Protein AF-A0A5E6N525-F1 (afdb_monomer_lite)

pLDDT: mean 90.68, std 14.16, range [33.31, 98.38]

Structure (mmCIF, N/CA/C/O backbone):
data_AF-A0A5E6N525-F1
#
_entry.id   AF-A0A5E6N525-F1
#
loop_
_atom_site.group_PDB
_atom_site.id
_atom_site.type_symbol
_atom_site.label_atom_id
_atom_site.label_alt_id
_atom_site.label_comp_id
_atom_site.label_asym_id
_atom_site.label_entity_id
_atom_site.label_seq_id
_atom_site.pdbx_PDB_ins_code
_atom_site.Cartn_x
_atom_site.Cartn_y
_atom_site.Cartn_z
_atom_site.occupancy
_atom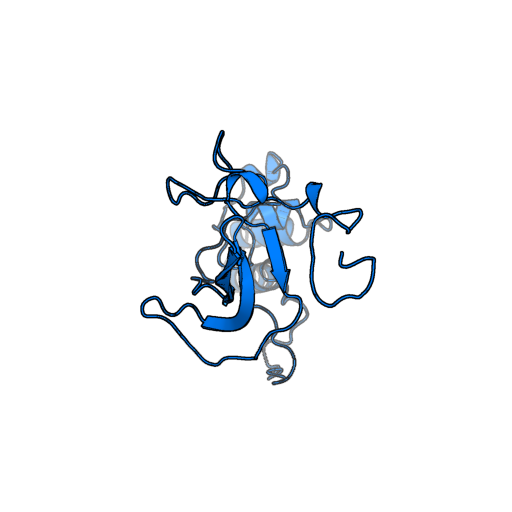_site.B_iso_or_equiv
_atom_site.auth_seq_id
_atom_site.auth_comp_id
_atom_site.auth_asym_id
_atom_site.auth_atom_id
_atom_site.pdbx_PDB_model_num
ATOM 1 N N . MET A 1 1 ? -9.537 12.878 14.459 1.00 87.94 1 MET A N 1
ATOM 2 C CA . MET A 1 1 ? -10.219 11.572 14.333 1.00 87.94 1 MET A CA 1
ATOM 3 C C . MET A 1 1 ? -10.877 11.272 15.660 1.00 87.94 1 MET A C 1
ATOM 5 O O . MET A 1 1 ? -12.092 11.316 15.689 1.00 87.94 1 MET A O 1
ATOM 9 N N . ASP A 1 2 ? -10.097 11.141 16.734 1.00 95.00 2 ASP A N 1
ATOM 10 C CA . ASP A 1 2 ? -10.529 11.498 18.093 1.00 95.00 2 ASP A CA 1
ATOM 11 C C . ASP A 1 2 ? -10.596 13.038 18.157 1.00 95.00 2 ASP A C 1
ATOM 13 O O . ASP A 1 2 ? -9.626 13.717 17.812 1.00 95.00 2 ASP A O 1
ATOM 17 N N . SER A 1 3 ? -11.778 13.593 18.389 1.00 96.38 3 SER A N 1
ATOM 18 C CA . SER A 1 3 ? -12.069 15.031 18.312 1.00 96.38 3 SER A CA 1
ATOM 19 C C . SER A 1 3 ? -12.291 15.665 19.680 1.00 96.38 3 SER A C 1
ATOM 21 O O . SER A 1 3 ? -12.134 16.879 19.823 1.00 96.38 3 SER A O 1
ATOM 23 N N . ASN A 1 4 ? -12.616 14.850 20.682 1.00 96.50 4 ASN A N 1
ATOM 24 C CA . ASN A 1 4 ? -12.780 15.266 22.069 1.00 96.50 4 ASN A CA 1
ATOM 25 C C . ASN A 1 4 ? -11.550 14.916 22.943 1.00 96.50 4 ASN A C 1
ATOM 27 O O . ASN A 1 4 ? -11.485 15.364 24.087 1.00 96.50 4 ASN A O 1
ATOM 31 N N . ASN A 1 5 ? -10.554 14.218 22.382 1.00 96.06 5 ASN A N 1
ATOM 32 C CA . ASN A 1 5 ? -9.305 13.768 23.005 1.00 96.06 5 ASN A CA 1
ATOM 33 C C . ASN A 1 5 ? -9.521 12.873 24.233 1.00 96.06 5 ASN A C 1
ATOM 35 O O . ASN A 1 5 ? -8.795 12.994 25.225 1.00 96.06 5 ASN A O 1
ATOM 39 N N . ASP A 1 6 ? -10.527 11.998 24.199 1.00 97.06 6 ASP A N 1
ATOM 40 C CA . ASP A 1 6 ? -10.841 11.095 25.312 1.00 97.06 6 ASP A CA 1
ATOM 41 C C . ASP A 1 6 ? -10.150 9.719 25.216 1.00 97.06 6 ASP A C 1
ATOM 43 O O . ASP A 1 6 ? -10.321 8.870 26.099 1.00 97.06 6 ASP A O 1
ATOM 47 N N . GLY A 1 7 ? -9.312 9.512 24.193 1.00 96.94 7 GLY A N 1
ATOM 48 C CA . GLY A 1 7 ? -8.521 8.293 24.024 1.00 96.94 7 GLY A CA 1
ATOM 49 C C . GLY A 1 7 ? -9.274 7.158 23.327 1.00 96.94 7 GLY A C 1
ATOM 50 O O . GLY A 1 7 ? -8.815 6.011 23.322 1.00 96.94 7 GLY A O 1
ATOM 51 N N . LYS A 1 8 ? -10.432 7.447 22.735 1.00 97.00 8 LYS A N 1
ATOM 52 C CA . LYS A 1 8 ? -11.178 6.520 21.886 1.00 97.00 8 LYS A CA 1
ATOM 53 C C . LYS A 1 8 ? -11.770 7.275 20.700 1.00 97.00 8 LYS A C 1
ATOM 55 O O . LYS A 1 8 ? -11.939 8.479 20.722 1.00 97.00 8 LYS A O 1
ATOM 60 N N . ILE A 1 9 ? -12.060 6.529 19.645 1.00 97.69 9 ILE A N 1
ATOM 61 C CA . ILE A 1 9 ? -12.822 7.003 18.496 1.00 97.69 9 ILE A CA 1
ATOM 62 C C . ILE A 1 9 ? -14.203 6.361 18.600 1.00 97.69 9 ILE A C 1
ATOM 64 O O . ILE A 1 9 ? -14.323 5.134 18.477 1.00 97.69 9 ILE A O 1
ATOM 68 N N . ASP A 1 10 ? -15.227 7.159 18.892 1.00 97.44 10 ASP A N 1
ATOM 69 C CA . ASP A 1 10 ? -16.605 6.705 19.099 1.00 97.44 10 ASP A CA 1
ATOM 70 C C . ASP A 1 10 ? -17.662 7.682 18.552 1.00 97.44 10 ASP A C 1
ATOM 72 O O . ASP A 1 10 ? -17.357 8.639 17.850 1.00 97.44 10 ASP A O 1
ATOM 76 N N . ASN A 1 11 ? -18.946 7.424 18.815 1.00 95.88 11 ASN A N 1
ATOM 77 C CA . ASN A 1 11 ? -20.045 8.224 18.269 1.00 95.88 11 ASN A CA 1
ATOM 78 C C . ASN A 1 11 ? -20.103 9.682 18.768 1.00 95.88 11 ASN A C 1
ATOM 80 O O . ASN A 1 11 ? -20.953 10.437 18.290 1.00 95.88 11 ASN A O 1
ATOM 84 N N . GLN A 1 12 ? -19.256 10.070 19.721 1.00 96.94 12 GLN A N 1
ATOM 85 C CA . GLN A 1 12 ? -19.077 11.458 20.137 1.00 96.94 12 GLN A CA 1
ATOM 86 C C . GLN A 1 12 ? -18.117 12.216 19.206 1.00 96.94 12 GLN A C 1
ATOM 88 O O . GLN A 1 12 ? -18.035 13.440 19.303 1.00 96.94 12 GLN A O 1
ATOM 93 N N . ASP A 1 13 ? -17.444 11.519 18.281 1.00 97.69 13 ASP A N 1
ATOM 94 C CA . ASP A 1 13 ? -16.515 12.114 17.329 1.00 97.69 13 ASP A CA 1
ATOM 95 C C . ASP A 1 13 ? -17.140 12.471 15.986 1.00 97.69 13 ASP A C 1
ATOM 97 O O . ASP A 1 13 ? -17.807 11.663 15.334 1.00 97.69 13 ASP A O 1
ATOM 101 N N . THR A 1 14 ? -16.804 13.668 15.497 1.00 95.25 14 THR A N 1
ATOM 102 C CA . THR A 1 14 ? -17.324 14.229 14.238 1.00 95.25 14 THR A CA 1
ATOM 103 C C . THR A 1 14 ? -17.157 13.292 13.035 1.00 95.25 14 THR A C 1
ATOM 105 O O . THR A 1 14 ? -18.031 13.231 12.173 1.00 95.25 14 THR A O 1
ATOM 108 N N . ASN A 1 15 ? -16.051 12.543 12.971 1.00 92.50 15 ASN A N 1
ATOM 109 C CA . ASN A 1 15 ? -15.698 11.711 11.814 1.00 92.50 15 ASN A CA 1
ATOM 110 C C . ASN A 1 15 ? -15.954 10.210 12.016 1.00 92.50 15 ASN A C 1
ATOM 112 O O . ASN A 1 15 ? -15.658 9.429 11.113 1.00 92.50 15 ASN A O 1
ATOM 116 N N . PHE A 1 16 ? -16.515 9.784 13.151 1.00 95.19 16 PHE A N 1
ATOM 117 C CA . PHE A 1 16 ? -16.713 8.362 13.455 1.00 95.19 16 PHE A CA 1
ATOM 118 C C . PHE A 1 16 ? -17.537 7.628 12.392 1.00 95.19 16 PHE A C 1
ATOM 120 O O . PHE A 1 16 ? -17.177 6.538 11.954 1.00 95.19 16 PHE A O 1
ATOM 127 N N . ASN A 1 17 ? -18.605 8.261 11.903 1.00 93.69 17 ASN A N 1
ATOM 128 C CA . ASN A 1 17 ? -19.504 7.667 10.907 1.00 93.69 17 ASN A CA 1
ATOM 129 C C . ASN A 1 17 ? -18.878 7.522 9.506 1.00 93.69 17 ASN A C 1
ATOM 131 O O . ASN A 1 17 ? -19.413 6.787 8.665 1.00 93.69 17 ASN A O 1
ATOM 135 N N . ASN A 1 18 ? -17.751 8.198 9.258 1.00 95.69 18 ASN A N 1
ATOM 136 C CA . ASN A 1 18 ? -17.011 8.096 8.002 1.00 95.69 18 ASN A CA 1
ATOM 137 C C . ASN A 1 18 ? -16.124 6.847 7.969 1.00 95.69 18 ASN A C 1
ATOM 139 O O . ASN A 1 18 ? -15.785 6.379 6.885 1.00 95.69 18 ASN A O 1
ATOM 143 N N . LEU A 1 19 ? -15.781 6.284 9.132 1.00 96.75 19 LEU A N 1
ATOM 144 C CA . LEU A 1 19 ? -15.005 5.054 9.217 1.00 96.75 19 LEU A CA 1
ATOM 145 C C . LEU A 1 19 ? -15.825 3.853 8.743 1.00 96.75 19 LEU A C 1
ATOM 147 O O . LEU A 1 19 ? -17.014 3.704 9.053 1.00 96.75 19 LEU A O 1
ATOM 151 N N . LYS A 1 20 ? -15.151 2.979 8.000 1.00 97.25 20 LYS A N 1
ATOM 152 C CA . LYS A 1 20 ? -15.692 1.735 7.458 1.00 97.25 20 LYS A CA 1
ATOM 153 C C . LYS A 1 20 ? -14.755 0.579 7.794 1.00 97.25 20 LYS A C 1
ATOM 155 O O . LYS A 1 20 ? -13.569 0.789 8.025 1.00 97.25 20 LYS A O 1
ATOM 160 N N . ILE A 1 21 ? -15.306 -0.627 7.805 1.00 97.12 21 ILE A N 1
ATOM 161 C CA . ILE A 1 21 ? -14.567 -1.886 7.841 1.00 97.12 21 ILE A CA 1
ATOM 162 C C . ILE A 1 21 ? -14.729 -2.525 6.474 1.00 97.12 21 ILE A C 1
ATOM 164 O O . ILE A 1 21 ? -15.857 -2.724 6.027 1.00 97.12 21 ILE A O 1
ATOM 168 N N . TRP A 1 22 ? -13.618 -2.835 5.824 1.00 97.75 22 TRP A N 1
ATOM 169 C CA . TRP A 1 22 ? -13.629 -3.684 4.646 1.00 97.75 22 TRP A CA 1
ATOM 170 C C . TRP A 1 22 ? -13.379 -5.125 5.084 1.00 97.75 22 TRP A C 1
ATOM 172 O O . TRP A 1 22 ? -12.423 -5.406 5.807 1.00 97.75 22 TRP A O 1
ATOM 182 N N . GLN A 1 23 ? -14.285 -6.013 4.692 1.00 96.81 23 GLN A N 1
ATOM 183 C CA . GLN A 1 23 ? -14.128 -7.450 4.831 1.00 96.81 23 GLN A CA 1
ATOM 184 C C . GLN A 1 23 ? -14.143 -8.057 3.434 1.00 96.81 23 GLN A C 1
ATOM 186 O O . GLN A 1 23 ? -15.219 -8.303 2.891 1.00 96.81 23 GLN A O 1
ATOM 191 N N . ASP A 1 24 ? -12.952 -8.316 2.907 1.00 96.31 24 ASP A N 1
ATOM 192 C CA . ASP A 1 24 ? -12.769 -9.093 1.688 1.00 96.31 24 ASP A CA 1
ATOM 193 C C . ASP A 1 24 ? -13.243 -10.539 1.933 1.00 96.31 24 ASP A C 1
ATOM 195 O O . ASP A 1 24 ? -12.696 -11.273 2.766 1.00 96.31 24 ASP A O 1
ATOM 199 N N . LYS A 1 25 ? -14.335 -10.925 1.272 1.00 95.19 25 LYS A N 1
ATOM 200 C CA . LYS A 1 25 ? -14.997 -12.224 1.453 1.00 95.19 25 LYS A CA 1
ATOM 201 C C . LYS A 1 25 ? -14.453 -13.287 0.515 1.00 95.19 25 LYS A C 1
ATOM 203 O O . LYS A 1 25 ? -14.620 -14.473 0.809 1.00 95.19 25 LYS A O 1
ATOM 208 N N . ASN A 1 26 ? -13.875 -12.882 -0.610 1.00 95.75 26 ASN A N 1
ATOM 209 C CA . ASN A 1 26 ? -13.390 -13.784 -1.650 1.00 95.75 26 ASN A CA 1
ATOM 210 C C . ASN A 1 26 ? -11.847 -13.866 -1.684 1.00 95.75 26 ASN A C 1
ATOM 212 O O . ASN A 1 26 ? -11.311 -14.758 -2.340 1.00 95.75 26 ASN A O 1
ATOM 216 N N . SER A 1 27 ? -11.168 -13.024 -0.899 1.00 93.19 27 SER A N 1
ATOM 217 C CA . SER A 1 27 ? -9.711 -12.897 -0.800 1.00 93.19 27 SER A CA 1
ATOM 218 C C . SER A 1 27 ? -9.039 -12.481 -2.113 1.00 93.19 27 SER A C 1
ATOM 220 O O . SER A 1 27 ? -7.936 -12.947 -2.407 1.00 93.19 27 SER A O 1
ATOM 222 N N . ASP A 1 28 ? -9.699 -11.651 -2.924 1.00 92.69 28 ASP A N 1
ATOM 223 C CA . ASP A 1 28 ? -9.177 -11.168 -4.207 1.00 92.69 28 ASP A CA 1
ATOM 224 C C . ASP A 1 28 ? -8.498 -9.787 -4.131 1.00 92.69 28 ASP A C 1
ATOM 226 O O . ASP A 1 28 ? -7.906 -9.333 -5.118 1.00 92.69 28 ASP A O 1
ATOM 230 N N . GLY A 1 29 ? -8.538 -9.142 -2.960 1.00 90.44 29 GLY A N 1
ATOM 231 C CA . GLY A 1 29 ? -7.906 -7.853 -2.705 1.00 90.44 29 GLY A CA 1
ATOM 232 C C . GLY A 1 29 ? -8.601 -6.665 -3.372 1.00 90.44 29 GLY A C 1
ATOM 233 O O . GLY A 1 29 ? -7.999 -5.592 -3.465 1.00 90.44 29 GLY A O 1
ATOM 234 N N . LYS A 1 30 ? -9.841 -6.819 -3.845 1.00 93.19 30 LYS A N 1
ATOM 235 C CA . LYS A 1 30 ? -10.639 -5.755 -4.462 1.00 93.19 30 LYS A CA 1
ATOM 236 C C . LYS A 1 30 ? -11.883 -5.490 -3.639 1.00 93.19 30 LYS A C 1
ATOM 238 O O . LYS A 1 30 ? -12.430 -6.371 -2.999 1.00 93.19 30 LYS A O 1
ATOM 243 N N . LEU A 1 31 ? -12.334 -4.238 -3.653 1.00 95.19 31 LEU A N 1
ATOM 244 C CA . LEU A 1 31 ? -13.566 -3.893 -2.964 1.00 95.19 31 LEU A CA 1
ATOM 245 C C . LEU A 1 31 ? -14.778 -4.290 -3.812 1.00 95.19 31 LEU A C 1
ATOM 247 O O . LEU A 1 31 ? -15.088 -3.605 -4.790 1.00 95.19 31 LEU A O 1
ATOM 251 N N . ASP A 1 32 ? -15.503 -5.312 -3.365 1.00 96.31 32 ASP A N 1
ATOM 252 C CA . ASP A 1 32 ? -16.751 -5.750 -3.989 1.00 96.31 32 ASP A CA 1
ATOM 253 C C . ASP A 1 32 ? -18.016 -5.253 -3.260 1.00 96.31 32 ASP A C 1
ATOM 255 O O . ASP A 1 32 ? -18.010 -4.756 -2.123 1.00 96.31 32 ASP A O 1
ATOM 259 N N . GLU A 1 33 ? -19.161 -5.385 -3.939 1.00 95.81 33 GLU A N 1
ATOM 260 C CA . GLU A 1 33 ? -20.462 -5.042 -3.369 1.00 95.81 33 GLU A CA 1
ATOM 261 C C . GLU A 1 33 ? -20.747 -5.876 -2.106 1.00 95.81 33 GLU A C 1
ATOM 263 O O . GLU A 1 33 ? -20.728 -7.106 -2.104 1.00 95.81 33 GLU A O 1
ATOM 268 N N . GLY A 1 34 ? -21.062 -5.190 -1.004 1.00 94.00 34 GLY A N 1
ATOM 269 C CA . GLY A 1 34 ? -21.385 -5.834 0.271 1.00 94.00 34 GLY A CA 1
ATOM 270 C C . GLY A 1 34 ? -20.175 -6.234 1.125 1.00 94.00 34 GLY A C 1
ATOM 271 O O . GLY A 1 34 ? -20.363 -6.931 2.129 1.00 94.00 34 GLY A O 1
ATOM 272 N N . GLU A 1 35 ? -18.966 -5.799 0.768 1.00 97.50 35 GLU A N 1
ATOM 273 C CA . GLU A 1 35 ? -17.747 -5.981 1.572 1.00 97.50 35 GLU A CA 1
ATOM 274 C C . GLU A 1 35 ? -17.397 -4.774 2.448 1.00 97.50 35 GLU A C 1
ATOM 276 O O . GLU A 1 35 ? -16.691 -4.909 3.449 1.00 97.50 35 GLU A O 1
ATOM 281 N N . LEU A 1 36 ? -17.912 -3.589 2.105 1.00 97.75 36 LEU A N 1
ATOM 282 C CA . LEU A 1 36 ? -17.729 -2.378 2.899 1.00 97.75 36 LEU A CA 1
ATOM 283 C C . LEU A 1 36 ? -18.853 -2.223 3.925 1.00 97.75 36 LEU A C 1
ATOM 285 O O . LEU A 1 36 ? -20.018 -2.009 3.583 1.00 97.75 36 LEU A O 1
ATOM 289 N N . LEU A 1 37 ? -18.493 -2.276 5.201 1.00 97.38 37 LEU A N 1
ATOM 290 C CA . LEU A 1 37 ? -19.407 -2.169 6.332 1.00 97.38 37 LEU A CA 1
ATOM 291 C C . LEU A 1 37 ? -19.177 -0.861 7.092 1.00 97.38 37 LEU A C 1
ATOM 293 O O . LEU A 1 37 ? -18.054 -0.388 7.247 1.00 97.38 37 LEU A O 1
ATOM 297 N N . SER A 1 38 ? -20.239 -0.278 7.642 1.00 96.50 38 SER A N 1
ATOM 298 C CA . SER A 1 38 ? -20.088 0.673 8.752 1.00 96.50 38 SER A CA 1
ATOM 299 C C . SER A 1 38 ? -19.569 -0.033 10.010 1.00 96.50 38 SER A C 1
ATOM 301 O O . SER A 1 38 ? -19.803 -1.228 10.200 1.00 96.50 38 SER A O 1
ATOM 303 N N . LEU A 1 39 ? -18.941 0.719 10.920 1.00 96.88 39 LEU A N 1
ATOM 304 C CA . LEU A 1 39 ? -18.529 0.197 12.230 1.00 96.88 39 LEU A CA 1
ATOM 305 C C . LEU A 1 39 ? -19.694 -0.473 12.980 1.00 96.88 39 LEU A C 1
ATOM 307 O O . LEU A 1 39 ? -19.536 -1.571 13.505 1.00 96.88 39 LEU A O 1
ATOM 311 N N . ALA A 1 40 ? -20.888 0.128 12.950 1.00 94.12 40 ALA A N 1
ATOM 312 C CA . ALA A 1 40 ? -22.074 -0.432 13.594 1.00 94.12 40 ALA A CA 1
ATOM 313 C C . ALA A 1 40 ? -22.514 -1.775 12.980 1.00 94.12 40 ALA A C 1
ATOM 315 O O . ALA A 1 40 ? -22.839 -2.701 13.723 1.00 94.12 40 ALA A O 1
ATOM 316 N N . GLN A 1 41 ? -22.489 -1.908 11.645 1.00 96.06 41 GLN A N 1
ATOM 317 C CA . GLN A 1 41 ? -22.774 -3.178 10.956 1.00 96.06 41 GLN A CA 1
ATOM 318 C C . GLN A 1 41 ? -21.737 -4.258 11.290 1.00 96.06 41 GLN A C 1
ATOM 320 O O . GLN A 1 41 ? -22.099 -5.423 11.414 1.00 96.06 41 GLN A O 1
ATOM 325 N N . ALA A 1 42 ? -20.475 -3.870 11.492 1.00 96.19 42 ALA A N 1
ATOM 326 C CA . ALA A 1 42 ? -19.407 -4.759 11.949 1.00 96.19 42 ALA A CA 1
ATOM 327 C C . ALA A 1 42 ? -19.440 -5.029 13.471 1.00 96.19 42 ALA A C 1
ATOM 329 O O . ALA A 1 42 ? -18.576 -5.725 14.000 1.00 96.19 42 ALA A O 1
ATOM 330 N N . GLY A 1 43 ? -20.417 -4.477 14.203 1.00 96.56 43 GLY A N 1
ATOM 331 C CA . GLY A 1 43 ? -20.544 -4.657 15.649 1.00 96.56 43 GLY A CA 1
ATOM 332 C C . GLY A 1 43 ? -19.501 -3.897 16.474 1.00 96.56 43 GLY A C 1
ATOM 333 O O . GLY A 1 43 ? -19.293 -4.233 17.639 1.00 96.56 43 GLY A O 1
ATOM 334 N N . VAL A 1 44 ? -18.860 -2.872 15.909 1.00 97.81 44 VAL A N 1
ATOM 335 C CA . VAL A 1 44 ? -17.872 -2.015 16.576 1.00 97.81 44 VAL A CA 1
ATOM 336 C C . VAL A 1 44 ? -18.556 -0.780 17.162 1.00 97.81 44 VAL A C 1
ATOM 338 O O . VAL A 1 44 ? -19.258 -0.047 16.468 1.00 97.81 44 VAL A O 1
ATOM 341 N N . LYS A 1 45 ? -18.335 -0.541 18.457 1.00 97.69 45 LYS A N 1
ATOM 342 C CA . LYS A 1 45 ? -18.854 0.617 19.195 1.00 97.69 45 LYS A CA 1
ATOM 343 C C . LYS A 1 45 ? -17.817 1.728 19.347 1.00 97.69 45 LYS A C 1
ATOM 345 O O . LYS A 1 45 ? -18.174 2.893 19.230 1.00 97.69 45 LYS A O 1
ATOM 350 N N . SER A 1 46 ? -16.569 1.375 19.643 1.00 97.88 46 SER A N 1
ATOM 351 C CA . SER A 1 46 ? -15.482 2.341 19.828 1.00 97.88 46 SER A CA 1
ATOM 352 C C . SER A 1 46 ? -14.129 1.707 19.533 1.00 97.88 46 SER A C 1
ATOM 354 O O . SER A 1 46 ? -13.926 0.537 19.861 1.00 97.88 46 SER A O 1
ATOM 356 N N . LEU A 1 47 ? -13.188 2.481 19.004 1.00 98.06 47 LEU A N 1
ATOM 357 C CA . LEU A 1 47 ? -11.793 2.079 18.799 1.00 98.06 47 LEU A CA 1
ATOM 358 C C . LEU A 1 47 ? -10.924 2.766 19.858 1.00 98.06 47 LEU A C 1
ATOM 360 O O . LEU A 1 47 ? -11.044 3.971 20.031 1.00 98.06 47 LEU A O 1
ATOM 364 N N . ASN A 1 48 ? -10.073 2.044 20.581 1.00 97.81 48 ASN A N 1
ATOM 365 C CA . ASN A 1 48 ? -9.142 2.657 21.533 1.00 97.81 48 ASN A CA 1
ATOM 366 C C . ASN A 1 48 ? -7.918 3.191 20.778 1.00 97.81 48 ASN A C 1
ATOM 368 O O . ASN A 1 48 ? -7.381 2.489 19.920 1.00 97.81 48 ASN A O 1
ATOM 372 N N . THR A 1 49 ? -7.471 4.407 21.090 1.00 96.62 49 THR A N 1
ATOM 373 C CA . THR A 1 49 ? -6.307 5.017 20.423 1.00 96.62 49 THR A CA 1
ATOM 374 C C . THR A 1 49 ? -4.974 4.595 21.046 1.00 96.62 49 THR A C 1
ATOM 376 O O . THR A 1 49 ? -3.926 4.763 20.425 1.00 96.62 49 THR A O 1
ATOM 379 N N . ASN A 1 50 ? -4.994 3.996 22.243 1.00 97.19 50 ASN A N 1
ATOM 380 C CA . ASN A 1 50 ? -3.802 3.438 22.876 1.00 97.19 50 ASN A CA 1
ATOM 381 C C . ASN A 1 50 ? -3.448 2.061 22.301 1.00 97.19 50 ASN A C 1
ATOM 383 O O . ASN A 1 50 ? -4.316 1.207 22.092 1.00 97.19 50 ASN A O 1
ATOM 387 N N . TYR A 1 51 ? -2.150 1.816 22.142 1.00 97.75 51 TYR A N 1
ATOM 388 C CA . TYR A 1 51 ? -1.601 0.552 21.664 1.00 97.75 51 TYR A CA 1
ATOM 389 C C . TYR A 1 51 ? -0.290 0.214 22.377 1.00 97.75 51 TYR A C 1
ATOM 391 O O . TYR A 1 51 ? 0.357 1.073 22.976 1.00 97.75 51 TYR A O 1
ATOM 399 N N . ASN A 1 52 ? 0.119 -1.048 22.276 1.00 98.00 52 ASN A N 1
ATOM 400 C CA . ASN A 1 52 ? 1.458 -1.497 22.642 1.00 98.00 52 ASN A CA 1
ATOM 401 C C . ASN A 1 52 ? 2.212 -1.940 21.390 1.00 98.00 52 ASN A C 1
ATOM 403 O O . ASN A 1 52 ? 1.622 -2.546 20.495 1.00 98.00 52 ASN A O 1
ATOM 407 N N . ASN A 1 53 ? 3.517 -1.673 21.341 1.00 98.19 53 ASN A N 1
ATOM 408 C CA . ASN A 1 53 ? 4.375 -2.267 20.320 1.00 98.19 53 ASN A CA 1
ATOM 409 C C . ASN A 1 53 ? 4.520 -3.771 20.573 1.00 98.19 53 ASN A C 1
ATOM 411 O O . ASN A 1 53 ? 4.585 -4.213 21.723 1.00 98.19 53 ASN A O 1
ATOM 415 N N . SER A 1 54 ? 4.607 -4.544 19.498 1.00 97.25 54 SER A N 1
ATOM 416 C CA . SER A 1 54 ? 4.737 -5.995 19.537 1.00 97.25 54 SER A CA 1
ATOM 417 C C . SER A 1 54 ? 5.751 -6.483 18.500 1.00 97.25 54 SER A C 1
ATOM 419 O O . SER A 1 54 ? 5.983 -5.859 17.465 1.00 97.25 54 SER A O 1
ATOM 421 N N . ASN A 1 55 ? 6.384 -7.609 18.827 1.00 97.25 55 ASN A N 1
ATOM 422 C CA . ASN A 1 55 ? 7.288 -8.351 17.947 1.00 97.25 55 ASN A CA 1
ATOM 423 C C . ASN A 1 55 ? 6.658 -9.683 17.505 1.00 97.25 55 ASN A C 1
ATOM 425 O O . ASN A 1 55 ? 7.371 -10.587 17.078 1.00 97.25 55 ASN A O 1
ATOM 429 N N . GLU A 1 56 ? 5.342 -9.833 17.674 1.00 97.75 56 GLU A N 1
ATOM 430 C CA . GLU A 1 56 ? 4.611 -11.018 17.241 1.00 97.75 56 GLU A CA 1
ATOM 431 C C . GLU A 1 56 ? 4.648 -11.136 15.715 1.00 97.75 56 GLU A C 1
ATOM 433 O O . GLU A 1 56 ? 4.392 -10.171 14.991 1.00 97.75 56 GLU A O 1
ATOM 438 N N . VAL A 1 57 ? 4.958 -12.340 15.248 1.00 98.00 57 VAL A N 1
ATOM 439 C CA . VAL A 1 57 ? 4.879 -12.748 13.848 1.00 98.00 57 VAL A CA 1
ATOM 440 C C . VAL A 1 57 ? 4.027 -14.009 13.812 1.00 98.00 57 VAL A C 1
ATOM 442 O O . VAL A 1 57 ? 4.260 -14.927 14.604 1.00 98.00 57 VAL A O 1
ATOM 445 N N . ASP A 1 58 ? 3.011 -14.029 12.954 1.00 96.94 58 ASP A N 1
ATOM 446 C CA . ASP A 1 58 ? 2.101 -15.168 12.847 1.00 96.94 58 ASP A CA 1
ATOM 447 C C . ASP A 1 58 ? 2.662 -16.303 11.970 1.00 96.94 58 ASP A C 1
ATOM 449 O O . ASP A 1 58 ? 3.771 -16.237 11.440 1.00 96.94 58 ASP A O 1
ATOM 453 N N . ALA A 1 59 ? 1.895 -17.387 11.833 1.00 97.38 59 ALA A N 1
ATOM 454 C CA . ALA A 1 59 ? 2.306 -18.566 11.068 1.00 97.38 59 ALA A CA 1
ATOM 455 C C . ALA A 1 59 ? 2.465 -18.315 9.555 1.00 97.38 59 ALA A C 1
ATOM 457 O O . ALA A 1 59 ? 3.048 -19.154 8.871 1.00 97.38 59 ALA A O 1
ATOM 458 N N . ASN A 1 60 ? 1.956 -17.190 9.045 1.00 95.88 60 ASN A N 1
ATOM 459 C CA . ASN A 1 60 ? 2.080 -16.761 7.652 1.00 95.88 60 ASN A CA 1
ATOM 460 C C . ASN A 1 60 ? 3.125 -15.641 7.490 1.00 95.88 60 ASN A C 1
ATOM 462 O O . ASN A 1 60 ? 3.111 -14.953 6.478 1.00 95.88 60 ASN A O 1
ATOM 466 N N . ASN A 1 61 ? 4.007 -15.448 8.478 1.00 96.94 61 ASN A N 1
ATOM 467 C CA . ASN A 1 61 ? 5.037 -14.405 8.519 1.00 96.94 61 ASN A CA 1
ATOM 468 C C . ASN A 1 61 ? 4.526 -12.956 8.571 1.00 96.94 61 ASN A C 1
ATOM 470 O O . ASN A 1 61 ? 5.336 -12.034 8.469 1.00 96.94 61 ASN A O 1
ATOM 474 N N . ASN A 1 62 ? 3.234 -12.715 8.815 1.00 97.56 62 ASN A N 1
ATOM 475 C CA . ASN A 1 62 ? 2.767 -11.341 8.995 1.00 97.56 62 ASN A CA 1
ATOM 476 C C . ASN A 1 62 ? 3.163 -10.841 10.385 1.00 97.56 62 ASN A C 1
ATOM 478 O O . ASN A 1 62 ? 2.949 -11.524 11.393 1.00 97.56 62 ASN A O 1
ATOM 482 N N . ALA A 1 63 ? 3.712 -9.632 10.457 1.00 97.88 63 ALA A N 1
ATOM 483 C CA . ALA A 1 63 ? 4.115 -9.026 11.718 1.00 97.88 63 ALA A CA 1
ATOM 484 C C . ALA A 1 63 ? 2.988 -8.166 12.301 1.00 97.88 63 ALA A C 1
ATOM 486 O O . ALA A 1 63 ? 2.480 -7.256 11.652 1.00 97.88 63 ALA A O 1
ATOM 487 N N . HIS A 1 64 ? 2.633 -8.404 13.561 1.00 97.81 64 HIS A N 1
ATOM 488 C CA . HIS A 1 64 ? 1.617 -7.638 14.287 1.00 97.81 64 HIS A CA 1
ATOM 489 C C . HIS A 1 64 ? 2.339 -6.568 15.110 1.00 97.81 64 HIS A C 1
ATOM 491 O O . HIS A 1 64 ? 2.700 -6.816 16.259 1.00 97.81 64 HIS A O 1
ATOM 497 N N . LYS A 1 65 ? 2.629 -5.408 14.506 1.00 97.38 65 LYS A N 1
ATOM 498 C CA . LYS A 1 65 ? 3.580 -4.412 15.041 1.00 97.38 65 LYS A CA 1
ATOM 499 C C . LYS A 1 65 ? 3.008 -3.555 16.163 1.00 97.38 65 LYS A C 1
ATOM 501 O O . LYS A 1 65 ? 3.717 -3.260 17.128 1.00 97.38 65 LYS A O 1
ATOM 506 N N . GLN A 1 66 ? 1.735 -3.185 16.073 1.00 98.31 66 GLN A N 1
ATOM 507 C CA . GLN A 1 66 ? 1.018 -2.470 17.124 1.00 98.31 66 GLN A CA 1
ATOM 508 C C . GLN A 1 66 ? -0.258 -3.221 17.475 1.00 98.31 66 GLN A C 1
ATOM 510 O O . GLN A 1 66 ? -1.003 -3.643 16.597 1.00 98.31 66 GLN A O 1
ATOM 515 N N . GLN A 1 67 ? -0.515 -3.385 18.770 1.00 98.12 67 GLN A N 1
ATOM 516 C CA . GLN A 1 67 ? -1.697 -4.069 19.286 1.00 98.12 67 GLN A CA 1
ATOM 517 C C . GLN A 1 67 ? -2.466 -3.123 20.204 1.00 98.12 67 GLN A C 1
ATOM 519 O O . GLN A 1 67 ? -2.012 -2.773 21.297 1.00 98.12 67 GLN A O 1
ATOM 524 N N . GLY A 1 68 ? -3.627 -2.692 19.730 1.00 97.88 68 GLY A N 1
ATOM 525 C CA . GLY A 1 68 ? -4.619 -1.919 20.461 1.00 97.88 68 GLY A CA 1
ATOM 526 C C . GLY A 1 68 ? -5.864 -2.749 20.760 1.00 97.88 68 GLY A C 1
ATOM 527 O O . GLY A 1 68 ? -5.837 -3.981 20.849 1.00 97.88 68 GLY A O 1
ATOM 528 N N . SER A 1 69 ? -6.991 -2.064 20.930 1.00 98.31 69 SER A N 1
ATOM 529 C CA . SER A 1 69 ? -8.266 -2.719 21.215 1.00 98.31 69 SER A CA 1
ATOM 530 C C . SER A 1 69 ? -9.454 -1.940 20.674 1.00 98.31 69 SER A C 1
ATOM 532 O O . SER A 1 69 ? -9.373 -0.738 20.428 1.00 98.31 69 SER A O 1
ATOM 534 N N . PHE A 1 70 ? -10.579 -2.627 20.530 1.00 98.31 70 PHE A N 1
ATOM 535 C CA . PHE A 1 70 ? -11.869 -2.009 20.265 1.00 98.31 70 PHE A CA 1
ATOM 536 C C . PHE A 1 70 ? -12.942 -2.612 21.166 1.00 98.31 70 PHE A C 1
ATOM 538 O O . PHE A 1 70 ? -12.825 -3.749 21.628 1.00 98.31 70 PHE A O 1
ATOM 545 N N . THR A 1 71 ? -14.008 -1.854 21.395 1.00 98.38 71 THR A N 1
ATOM 546 C CA . THR A 1 71 ? -15.183 -2.310 22.136 1.00 98.38 71 THR A CA 1
ATOM 547 C C . THR A 1 71 ? -16.298 -2.610 21.151 1.00 98.38 71 THR A C 1
ATOM 549 O O . THR A 1 71 ? -16.608 -1.802 20.273 1.00 98.38 71 THR A O 1
ATOM 552 N N . THR A 1 72 ? -16.924 -3.767 21.303 1.00 97.94 72 THR A N 1
ATOM 553 C CA . THR A 1 72 ? -18.082 -4.184 20.509 1.00 97.94 72 THR A CA 1
ATOM 554 C C . THR A 1 72 ? -19.367 -3.498 20.979 1.00 97.94 72 THR A C 1
ATOM 556 O O . THR A 1 72 ? -19.460 -2.993 22.100 1.00 97.94 72 THR A O 1
ATOM 559 N N .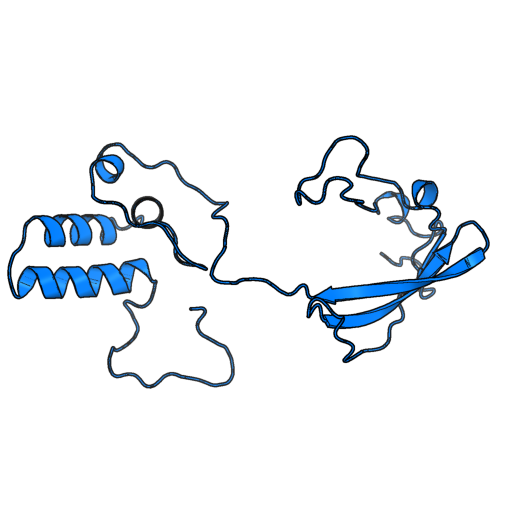 THR A 1 73 ? -20.413 -3.522 20.156 1.00 96.69 73 THR A N 1
ATOM 560 C CA . THR A 1 73 ? -21.763 -3.068 20.543 1.00 96.69 73 THR A CA 1
ATOM 561 C C . THR A 1 73 ? -22.358 -3.894 21.688 1.00 96.69 73 THR A C 1
ATOM 563 O O . THR A 1 73 ? -23.145 -3.364 22.469 1.00 96.69 73 THR A O 1
ATOM 566 N N . ALA A 1 74 ? -21.914 -5.145 21.851 1.00 96.12 74 ALA A N 1
ATOM 567 C CA . ALA A 1 74 ? -22.238 -6.012 22.984 1.00 96.12 74 ALA A CA 1
ATOM 568 C C . ALA A 1 74 ? -21.438 -5.691 24.267 1.00 96.12 74 ALA A C 1
ATOM 570 O O . ALA A 1 74 ? -21.680 -6.297 25.307 1.00 96.12 74 ALA A O 1
ATOM 571 N N . GLY A 1 75 ? -20.488 -4.750 24.212 1.00 96.19 75 GLY A N 1
ATOM 572 C CA . GLY A 1 75 ? -19.677 -4.321 25.356 1.00 96.19 75 GLY A CA 1
ATOM 573 C C . GLY A 1 75 ? -18.419 -5.154 25.618 1.00 96.19 75 GLY A C 1
ATOM 574 O O . GLY A 1 75 ? -17.690 -4.850 26.557 1.00 96.19 75 GLY A O 1
ATOM 575 N N . ALA A 1 76 ? -18.133 -6.170 24.801 1.00 97.88 76 ALA A N 1
ATOM 576 C CA . ALA A 1 76 ? -16.888 -6.933 24.883 1.00 97.88 76 ALA A CA 1
ATOM 577 C C . ALA A 1 76 ? -15.714 -6.163 24.260 1.00 97.88 76 ALA A C 1
ATOM 579 O O . ALA A 1 76 ? -15.891 -5.525 23.219 1.00 97.88 76 ALA A O 1
ATOM 580 N N . THR A 1 77 ? -14.528 -6.281 24.856 1.00 97.88 77 THR A N 1
ATOM 581 C CA . THR A 1 77 ? -13.273 -5.729 24.327 1.00 97.88 77 THR A CA 1
ATOM 582 C C . THR A 1 77 ? -12.522 -6.790 23.530 1.00 97.88 77 THR A C 1
ATOM 584 O O . THR A 1 77 ? -12.282 -7.882 24.037 1.00 97.88 77 THR A O 1
ATOM 587 N N . ASN A 1 78 ? -12.109 -6.447 22.311 1.00 97.88 78 ASN A N 1
ATOM 588 C CA . ASN A 1 78 ? -11.360 -7.309 21.399 1.00 97.88 78 ASN A CA 1
ATOM 589 C C . ASN A 1 78 ? -10.071 -6.624 20.925 1.00 97.88 78 ASN A C 1
ATOM 591 O O . ASN A 1 78 ? -9.900 -5.415 21.091 1.00 97.88 78 ASN A O 1
ATOM 595 N N . LYS A 1 79 ? -9.158 -7.404 20.336 1.00 96.88 79 LYS A N 1
ATOM 596 C CA . LYS A 1 79 ? -7.891 -6.904 19.783 1.00 96.88 79 LYS A CA 1
ATOM 597 C C . LYS A 1 79 ? -8.106 -6.158 18.467 1.00 96.88 79 LYS A C 1
ATOM 599 O O . LYS A 1 79 ? -8.945 -6.546 17.661 1.00 96.88 79 LYS A O 1
ATOM 604 N N . MET A 1 80 ? -7.296 -5.132 18.250 1.00 97.50 80 MET A N 1
ATOM 605 C CA . MET A 1 80 ? -7.143 -4.426 16.978 1.00 97.50 80 MET A CA 1
ATOM 606 C C . MET A 1 80 ? -5.645 -4.318 16.713 1.00 97.50 80 MET A C 1
ATOM 608 O O . MET A 1 80 ? -4.929 -3.844 17.591 1.00 97.50 80 MET A O 1
ATOM 612 N N . ASN A 1 81 ? -5.173 -4.754 15.548 1.00 97.38 81 ASN A N 1
ATOM 613 C CA . ASN A 1 81 ? -3.743 -4.823 15.258 1.00 97.38 81 ASN A CA 1
ATOM 614 C C . ASN A 1 81 ? -3.390 -3.999 14.017 1.00 97.38 81 ASN A C 1
ATOM 616 O O . ASN A 1 81 ? -4.160 -3.969 13.059 1.00 97.38 81 ASN A O 1
ATOM 620 N N . ASP A 1 82 ? -2.206 -3.397 14.035 1.00 97.62 82 ASP A N 1
ATOM 621 C CA . ASP A 1 82 ? -1.479 -2.982 12.837 1.00 97.62 82 ASP A CA 1
ATOM 622 C C . ASP A 1 82 ? -0.693 -4.199 12.325 1.00 97.62 82 ASP A C 1
ATOM 624 O O . ASP A 1 82 ? 0.177 -4.731 13.030 1.00 97.62 82 ASP A O 1
ATOM 628 N N . VAL A 1 83 ? -1.075 -4.690 11.145 1.00 97.06 83 VAL A N 1
ATOM 629 C CA . VAL A 1 83 ? -0.543 -5.915 10.542 1.00 97.06 83 VAL A CA 1
ATOM 630 C C . VAL A 1 83 ? 0.275 -5.554 9.314 1.00 97.06 83 VAL A C 1
ATOM 632 O O . VAL A 1 83 ? -0.233 -4.995 8.347 1.00 97.06 83 VAL A O 1
ATOM 635 N N . TRP A 1 84 ? 1.547 -5.923 9.357 1.00 96.75 84 TRP A N 1
ATOM 636 C CA . TRP A 1 84 ? 2.487 -5.790 8.259 1.00 96.75 84 TRP A CA 1
ATOM 637 C C . TRP A 1 84 ? 2.539 -7.134 7.550 1.00 96.75 84 TRP A C 1
ATOM 639 O O . TRP A 1 84 ? 3.113 -8.093 8.076 1.00 96.75 84 TRP A O 1
ATOM 649 N N . PHE A 1 85 ? 1.869 -7.209 6.404 1.00 94.12 85 PHE A N 1
ATOM 650 C CA . PHE A 1 85 ? 1.780 -8.436 5.625 1.00 94.12 85 PHE A CA 1
ATOM 651 C C . PHE A 1 85 ? 3.139 -8.838 5.056 1.00 94.12 85 PHE A C 1
ATOM 653 O O . PHE A 1 85 ? 3.924 -7.982 4.641 1.00 94.12 85 PHE A O 1
ATOM 660 N N . ASP A 1 86 ? 3.389 -10.144 5.022 1.00 94.31 86 ASP A N 1
ATOM 661 C CA . ASP A 1 86 ? 4.470 -10.693 4.211 1.00 94.31 86 ASP A CA 1
ATOM 662 C C . ASP A 1 86 ? 4.111 -10.508 2.732 1.00 94.31 86 ASP A C 1
ATOM 664 O O . ASP A 1 86 ? 3.003 -10.839 2.300 1.00 94.31 86 ASP A O 1
ATOM 668 N N . VAL A 1 87 ? 5.027 -9.925 1.964 1.00 89.88 87 VAL A N 1
ATOM 669 C CA . VAL A 1 87 ? 4.804 -9.582 0.558 1.00 89.88 87 VAL A CA 1
ATOM 670 C C . VAL A 1 87 ? 5.984 -10.023 -0.288 1.00 89.88 87 VAL A C 1
ATOM 672 O O . VAL A 1 87 ? 7.146 -9.895 0.094 1.00 89.88 87 VAL A O 1
ATOM 675 N N . ASP A 1 88 ? 5.674 -10.520 -1.479 1.00 88.69 88 ASP A N 1
ATOM 676 C CA . ASP A 1 88 ? 6.677 -10.863 -2.474 1.00 88.69 88 ASP A CA 1
ATOM 677 C C . ASP A 1 88 ? 7.005 -9.613 -3.299 1.00 88.69 88 ASP A C 1
ATOM 679 O O . ASP A 1 88 ? 6.294 -9.283 -4.247 1.00 88.69 88 ASP A O 1
ATOM 683 N N . LEU A 1 89 ? 8.077 -8.904 -2.930 1.00 86.31 89 LEU A N 1
ATOM 684 C CA . LEU A 1 89 ? 8.486 -7.653 -3.590 1.00 86.31 89 LEU A CA 1
ATOM 685 C C . LEU A 1 89 ? 8.892 -7.841 -5.061 1.00 86.31 89 LEU A C 1
ATOM 687 O O . LEU A 1 89 ? 8.988 -6.865 -5.795 1.00 86.31 89 LEU A O 1
ATOM 691 N N . ALA A 1 90 ? 9.095 -9.081 -5.511 1.00 85.25 90 ALA A N 1
ATOM 692 C CA . ALA A 1 90 ? 9.277 -9.404 -6.921 1.00 85.25 90 ALA A CA 1
ATOM 693 C C . ALA A 1 90 ? 7.964 -9.356 -7.724 1.00 85.25 90 ALA A C 1
ATOM 695 O O . ALA A 1 90 ? 7.987 -9.184 -8.943 1.00 85.25 90 ALA A O 1
ATOM 696 N N . LYS A 1 91 ? 6.819 -9.559 -7.060 1.00 83.81 91 LYS A N 1
ATOM 697 C CA . LYS A 1 91 ? 5.491 -9.676 -7.675 1.00 83.81 91 LYS A CA 1
ATOM 698 C C . LYS A 1 91 ? 4.661 -8.437 -7.391 1.00 83.81 91 LYS A C 1
ATOM 700 O O . LYS A 1 91 ? 3.789 -8.423 -6.525 1.00 83.81 91 LYS A O 1
ATOM 705 N N . THR A 1 92 ? 4.929 -7.407 -8.167 1.00 85.44 92 THR A N 1
ATOM 706 C CA . THR A 1 92 ? 4.206 -6.139 -8.138 1.00 85.44 92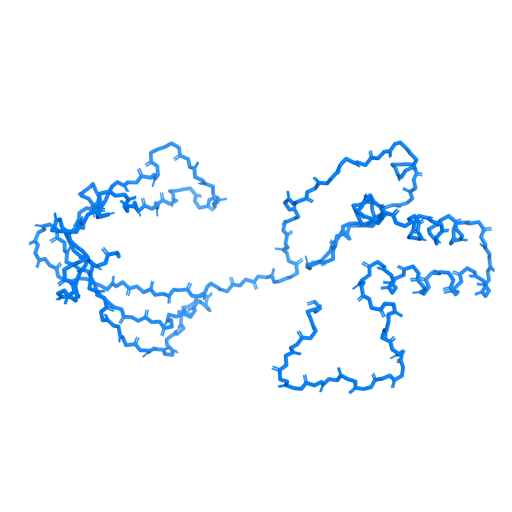 THR A CA 1
ATOM 707 C C . THR A 1 92 ? 3.204 -6.061 -9.289 1.00 85.44 92 THR A C 1
ATOM 709 O O . THR A 1 92 ? 3.276 -6.813 -10.264 1.00 85.44 92 THR A O 1
ATOM 712 N N . ILE A 1 93 ? 2.232 -5.159 -9.161 1.00 83.31 93 ILE A N 1
ATOM 713 C CA . ILE A 1 93 ? 1.324 -4.781 -10.245 1.00 83.31 93 ILE A CA 1
ATOM 714 C C . ILE A 1 93 ? 1.558 -3.301 -10.511 1.00 83.31 93 ILE A C 1
ATOM 716 O O . ILE A 1 93 ? 1.421 -2.477 -9.610 1.00 83.31 93 ILE A O 1
ATOM 720 N N . GLU A 1 94 ? 1.903 -2.980 -11.750 1.00 84.38 94 GLU A N 1
ATOM 721 C CA . GLU A 1 94 ? 2.064 -1.609 -12.215 1.00 84.38 94 GLU A CA 1
ATOM 722 C C . GLU A 1 94 ? 0.675 -0.985 -12.423 1.00 84.38 94 GLU A C 1
ATOM 724 O O . GLU A 1 94 ? -0.104 -1.454 -13.255 1.00 84.38 94 GLU A O 1
ATOM 729 N N . THR A 1 95 ? 0.323 0.028 -11.627 1.00 84.56 95 THR A N 1
ATOM 730 C CA . THR A 1 95 ? -1.008 0.665 -11.676 1.00 84.56 95 THR A CA 1
ATOM 731 C C . THR A 1 95 ? -1.025 1.983 -12.441 1.00 84.56 95 THR A C 1
ATOM 733 O O . THR A 1 95 ? -2.061 2.348 -12.994 1.00 84.56 95 THR A O 1
ATOM 736 N N . ASP A 1 96 ? 0.111 2.672 -12.509 1.00 85.94 96 ASP A N 1
ATOM 737 C CA . ASP A 1 96 ? 0.227 4.030 -13.050 1.00 85.94 96 ASP A CA 1
ATOM 738 C C . ASP A 1 96 ? 0.678 4.005 -14.518 1.00 85.94 96 ASP A C 1
ATOM 740 O O . ASP A 1 96 ? 1.678 4.605 -14.902 1.00 85.94 96 ASP A O 1
ATOM 744 N N . LEU A 1 97 ? -0.062 3.257 -15.339 1.00 92.12 97 LEU A N 1
ATOM 745 C CA . LEU A 1 97 ? 0.253 3.064 -16.753 1.00 92.12 97 LEU A CA 1
ATOM 746 C C . LEU A 1 97 ? -0.068 4.315 -17.580 1.00 92.12 97 LEU A C 1
ATOM 748 O O . LEU A 1 97 ? -1.131 4.925 -17.430 1.00 92.12 97 LEU A O 1
ATOM 752 N N . VAL A 1 98 ? 0.814 4.636 -18.525 1.00 95.00 98 VAL A N 1
ATOM 753 C CA . VAL A 1 98 ? 0.624 5.683 -19.534 1.00 95.00 98 VAL A CA 1
ATOM 754 C C . VAL A 1 98 ? 0.374 5.092 -20.921 1.00 95.00 98 VAL A C 1
ATOM 756 O O . VAL A 1 98 ? 0.635 3.914 -21.191 1.00 95.00 98 VAL A O 1
ATOM 759 N N . GLU A 1 99 ? -0.173 5.922 -21.812 1.00 95.81 99 GLU A N 1
ATOM 760 C CA . GLU A 1 99 ? -0.398 5.551 -23.207 1.00 95.81 99 GLU A CA 1
ATOM 761 C C . GLU A 1 99 ? 0.939 5.288 -23.913 1.00 95.81 99 GLU A C 1
ATOM 763 O O . GLU A 1 99 ? 1.811 6.153 -23.976 1.00 95.81 99 GLU A O 1
ATOM 768 N N . VAL A 1 100 ? 1.079 4.086 -24.472 1.00 96.31 100 VAL A N 1
ATOM 769 C CA . VAL A 1 100 ? 2.223 3.705 -25.303 1.00 96.31 100 VAL A CA 1
ATOM 770 C C . VAL A 1 100 ? 1.876 4.022 -26.752 1.00 96.31 100 VAL A C 1
ATOM 772 O O . VAL A 1 100 ? 0.938 3.450 -27.305 1.00 96.31 100 VAL A O 1
ATOM 775 N N . ASN A 1 101 ? 2.626 4.937 -27.363 1.00 95.50 101 ASN A N 1
ATOM 776 C CA . ASN A 1 101 ? 2.419 5.310 -28.759 1.00 95.50 101 ASN A CA 1
ATOM 777 C C . ASN A 1 101 ? 2.864 4.195 -29.732 1.00 95.50 101 ASN A C 1
ATOM 779 O O . ASN A 1 101 ? 3.605 3.281 -29.365 1.00 95.50 101 ASN A O 1
ATOM 783 N N . ASP A 1 102 ? 2.453 4.305 -30.998 1.00 97.31 102 ASP A N 1
ATOM 784 C CA . ASP A 1 102 ? 2.746 3.301 -32.031 1.00 97.31 102 ASP A CA 1
ATOM 785 C C . ASP A 1 102 ? 4.249 3.086 -32.281 1.00 97.31 102 ASP A C 1
ATOM 787 O O . ASP A 1 102 ? 4.650 1.995 -32.684 1.00 97.31 102 ASP A O 1
ATOM 791 N N . VAL A 1 103 ? 5.096 4.099 -32.067 1.00 95.81 103 VAL A N 1
ATOM 792 C CA . VAL A 1 103 ? 6.549 3.965 -32.260 1.00 95.81 103 VAL A CA 1
ATOM 793 C C . VAL A 1 103 ? 7.115 3.027 -31.199 1.00 95.81 103 VAL A C 1
ATOM 795 O O . VAL A 1 103 ? 7.702 2.001 -31.541 1.00 95.81 103 VAL A O 1
ATOM 798 N N . ILE A 1 104 ? 6.842 3.312 -29.924 1.00 97.25 104 ILE A N 1
ATOM 799 C CA . ILE A 1 104 ? 7.278 2.487 -28.791 1.00 97.25 104 ILE A CA 1
ATOM 800 C C . ILE A 1 104 ? 6.672 1.082 -28.884 1.00 97.25 104 ILE A C 1
ATOM 802 O O . ILE A 1 104 ? 7.374 0.095 -28.672 1.00 97.25 104 ILE A O 1
ATOM 806 N N . ALA A 1 105 ? 5.400 0.964 -29.279 1.00 97.00 105 ALA A N 1
ATOM 807 C CA . ALA A 1 105 ? 4.720 -0.325 -29.409 1.00 97.00 105 ALA A CA 1
ATOM 808 C C . ALA A 1 105 ? 5.385 -1.277 -30.426 1.00 97.00 105 ALA A C 1
ATOM 810 O O . ALA A 1 105 ? 5.235 -2.494 -30.311 1.00 97.00 105 ALA A O 1
ATOM 811 N N . ASN A 1 106 ? 6.124 -0.741 -31.406 1.00 97.12 106 ASN A N 1
ATOM 812 C CA . ASN A 1 106 ? 6.869 -1.524 -32.396 1.00 97.12 106 ASN A CA 1
ATOM 813 C C . ASN A 1 106 ? 8.297 -1.895 -31.950 1.00 97.12 106 ASN A C 1
ATOM 815 O O . ASN A 1 106 ? 8.949 -2.699 -32.622 1.00 97.12 106 ASN A O 1
ATOM 819 N N . LEU A 1 107 ? 8.789 -1.342 -30.838 1.00 97.19 107 LEU A N 1
ATOM 820 C CA . LEU A 1 107 ? 10.093 -1.680 -30.269 1.00 97.19 107 LEU A CA 1
ATOM 821 C C . LEU A 1 107 ? 10.010 -2.937 -29.383 1.00 97.19 107 LEU A C 1
ATOM 823 O O . LEU A 1 107 ? 8.933 -3.282 -28.888 1.00 97.19 107 LEU A O 1
ATOM 827 N N . PRO A 1 108 ? 11.133 -3.644 -29.149 1.00 96.44 108 PRO A N 1
ATOM 828 C CA . PRO A 1 108 ? 11.198 -4.727 -28.177 1.00 96.44 108 PRO A CA 1
ATOM 829 C C . PRO A 1 108 ? 10.695 -4.279 -26.804 1.00 96.44 108 PRO A C 1
ATOM 831 O O . PRO A 1 108 ? 10.951 -3.158 -26.371 1.00 96.44 108 PRO A O 1
ATOM 834 N N . ASN A 1 109 ? 10.009 -5.181 -26.106 1.00 96.31 109 ASN A N 1
ATOM 835 C CA . ASN A 1 109 ? 9.541 -4.944 -24.747 1.00 96.31 109 ASN A CA 1
ATOM 836 C C . ASN A 1 109 ? 10.163 -5.951 -23.781 1.00 96.31 109 ASN A C 1
ATOM 838 O O . ASN A 1 109 ? 10.331 -7.127 -24.117 1.00 96.31 109 ASN A O 1
ATOM 842 N N . LEU A 1 110 ? 10.421 -5.498 -22.560 1.00 93.31 110 LEU A N 1
ATOM 843 C CA . LEU A 1 110 ? 10.770 -6.333 -21.422 1.00 93.31 110 LEU A CA 1
ATOM 844 C C . LEU A 1 110 ? 9.754 -6.073 -20.315 1.00 93.31 110 LEU A C 1
ATOM 846 O O . LEU A 1 110 ? 9.414 -4.926 -20.029 1.00 93.31 110 LEU A O 1
ATOM 850 N N . ALA A 1 111 ? 9.254 -7.150 -19.711 1.00 90.81 111 ALA A N 1
ATOM 851 C CA . ALA A 1 111 ? 8.357 -7.032 -18.572 1.00 90.81 111 ALA A CA 1
ATOM 852 C C . ALA A 1 111 ? 9.085 -6.356 -17.401 1.00 90.81 111 ALA A C 1
ATOM 854 O O . ALA A 1 111 ? 10.258 -6.639 -17.155 1.00 90.81 111 ALA A O 1
ATOM 855 N N . GLY A 1 112 ? 8.366 -5.485 -16.695 1.00 86.38 112 GLY A N 1
ATOM 856 C CA . GLY A 1 112 ? 8.837 -4.899 -15.447 1.00 86.38 112 GLY A CA 1
ATOM 857 C C . GLY A 1 112 ? 8.960 -5.949 -14.342 1.00 86.38 112 GLY A C 1
ATOM 858 O O . GLY A 1 112 ? 8.398 -7.046 -14.435 1.00 86.38 112 GLY A O 1
ATOM 859 N N . PHE A 1 113 ? 9.705 -5.614 -13.295 1.00 86.06 113 PHE A N 1
ATOM 860 C CA . PHE A 1 113 ? 9.900 -6.467 -12.127 1.00 86.06 113 PHE A CA 1
ATOM 861 C C . PHE A 1 113 ? 10.110 -5.610 -10.882 1.00 86.06 113 PHE A C 1
ATOM 863 O O . PHE A 1 113 ? 10.896 -4.663 -10.908 1.00 86.06 113 PHE A O 1
ATOM 870 N N . GLY A 1 114 ? 9.433 -5.949 -9.783 1.00 87.06 114 GLY A N 1
ATOM 871 C CA . GLY A 1 114 ? 9.484 -5.138 -8.568 1.00 87.06 114 GLY A CA 1
ATOM 872 C C . GLY A 1 114 ? 9.036 -3.703 -8.845 1.00 87.06 114 GLY A C 1
ATOM 873 O O . GLY A 1 114 ? 7.925 -3.480 -9.319 1.00 87.06 114 GLY A O 1
ATOM 874 N N . ASN A 1 115 ? 9.894 -2.724 -8.579 1.00 86.00 115 ASN A N 1
ATOM 875 C CA . ASN A 1 115 ? 9.566 -1.316 -8.824 1.00 86.00 115 ASN A CA 1
ATOM 876 C C . ASN A 1 115 ? 9.983 -0.816 -10.217 1.00 86.00 115 ASN A C 1
ATOM 878 O O . ASN A 1 115 ? 9.770 0.351 -10.531 1.00 86.00 115 ASN A O 1
ATOM 882 N N . VAL A 1 116 ? 10.570 -1.677 -11.054 1.00 90.00 116 VAL A N 1
ATOM 883 C CA . VAL A 1 116 ? 10.980 -1.313 -12.414 1.00 90.00 116 VAL A CA 1
ATOM 884 C C . VAL A 1 116 ? 9.800 -1.485 -13.368 1.00 90.00 116 VAL A C 1
ATOM 886 O O . VAL A 1 116 ? 9.263 -2.588 -13.503 1.00 90.00 116 VAL A O 1
ATOM 889 N N . HIS A 1 117 ? 9.426 -0.400 -14.049 1.00 93.00 117 HIS A N 1
ATOM 890 C CA . HIS A 1 117 ? 8.406 -0.380 -15.100 1.00 93.00 117 HIS A CA 1
ATOM 891 C C . HIS A 1 117 ? 8.758 -1.331 -16.250 1.00 93.00 117 HIS A C 1
ATOM 893 O O . HIS A 1 117 ? 9.931 -1.602 -16.506 1.00 93.00 117 HIS A O 1
ATOM 899 N N . SER A 1 118 ? 7.767 -1.806 -17.010 1.00 94.38 118 SER A N 1
ATOM 900 C CA . SER A 1 118 ? 8.087 -2.445 -18.299 1.00 94.38 118 SER A CA 1
ATOM 901 C C . SER A 1 118 ? 8.853 -1.488 -19.221 1.00 94.38 118 SER A C 1
ATOM 903 O O . SER A 1 118 ? 8.677 -0.274 -19.134 1.00 94.38 118 SER A O 1
ATOM 905 N N . LEU A 1 119 ? 9.684 -2.013 -20.125 1.00 96.12 119 LEU A N 1
ATOM 906 C CA . LEU A 1 119 ? 10.519 -1.176 -20.998 1.00 96.12 119 LEU A CA 1
ATOM 907 C C . LEU A 1 119 ? 9.675 -0.212 -21.852 1.00 96.12 119 LEU A C 1
ATOM 909 O O . LEU A 1 119 ? 10.040 0.945 -22.030 1.00 96.12 119 LEU A O 1
ATOM 913 N N . HIS A 1 120 ? 8.507 -0.658 -22.325 1.00 97.25 120 HIS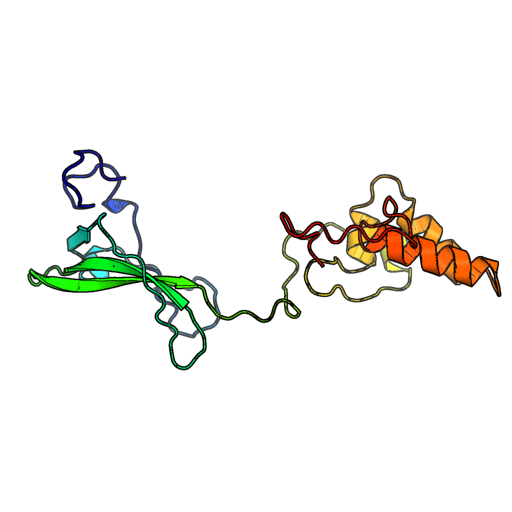 A N 1
ATOM 914 C CA . HIS A 1 120 ? 7.539 0.203 -23.018 1.00 97.25 120 HIS A CA 1
ATOM 915 C C . HIS A 1 120 ? 6.996 1.332 -22.142 1.00 97.25 120 HIS A C 1
ATOM 917 O O . HIS A 1 120 ? 6.930 2.469 -22.599 1.00 97.25 120 HIS A O 1
ATOM 923 N N . GLN A 1 121 ? 6.609 1.037 -20.900 1.00 96.81 121 GLN A N 1
ATOM 924 C CA . GLN A 1 121 ? 6.106 2.058 -19.978 1.00 96.81 121 GLN A CA 1
ATOM 925 C C . GLN A 1 121 ? 7.208 3.042 -19.584 1.00 96.81 121 GLN A C 1
ATOM 927 O O . GLN A 1 121 ? 6.976 4.246 -19.598 1.00 96.81 121 GLN A O 1
ATOM 932 N N . ALA A 1 122 ? 8.425 2.553 -19.340 1.00 95.81 122 ALA A N 1
ATOM 933 C CA . ALA A 1 122 ? 9.582 3.398 -19.071 1.00 95.81 122 ALA A CA 1
ATOM 934 C C . ALA A 1 122 ? 9.882 4.348 -20.244 1.00 95.81 122 ALA A C 1
ATOM 936 O O . ALA A 1 122 ? 10.034 5.544 -20.023 1.00 95.81 122 ALA A O 1
ATOM 937 N N . MET A 1 123 ? 9.881 3.855 -21.492 1.00 97.19 123 MET A N 1
ATOM 938 C CA . MET A 1 123 ? 10.038 4.714 -22.677 1.00 97.19 123 MET A CA 1
ATOM 939 C C . MET A 1 123 ? 8.906 5.741 -22.805 1.00 97.19 123 MET A C 1
ATOM 941 O O . ME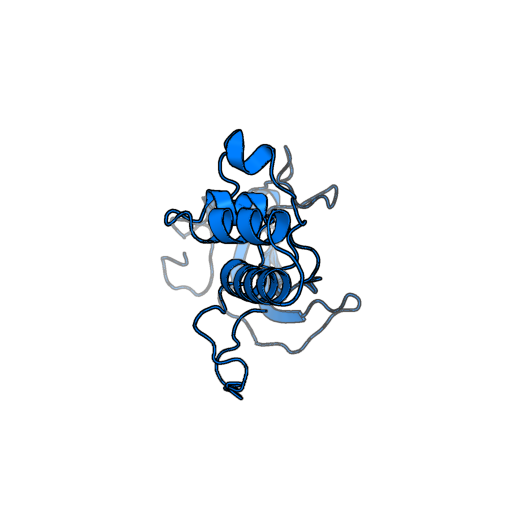T A 1 123 ? 9.148 6.876 -23.196 1.00 97.19 123 MET A O 1
ATOM 945 N N . ALA A 1 124 ? 7.666 5.360 -22.488 1.00 96.56 124 ALA A N 1
ATOM 946 C CA . ALA A 1 124 ? 6.520 6.261 -22.585 1.00 96.56 124 ALA A CA 1
ATOM 947 C C . ALA A 1 124 ? 6.512 7.343 -21.485 1.00 96.56 124 ALA A C 1
ATOM 949 O O . ALA A 1 124 ? 5.989 8.436 -21.702 1.00 96.56 124 ALA A O 1
ATOM 950 N N . LEU A 1 125 ? 7.094 7.050 -20.318 1.00 94.88 125 LEU A N 1
ATOM 951 C CA . LEU A 1 125 ? 7.285 7.994 -19.213 1.00 94.88 125 LEU A CA 1
ATOM 952 C C . LEU A 1 125 ? 8.506 8.902 -19.417 1.00 94.88 125 LEU A C 1
ATOM 954 O O . LEU A 1 125 ? 8.524 10.027 -18.908 1.00 94.88 125 LEU A O 1
ATOM 958 N N . ASP A 1 126 ? 9.513 8.444 -20.161 1.00 95.38 126 ASP A N 1
ATOM 959 C CA . ASP A 1 126 ? 10.716 9.214 -20.458 1.00 95.38 126 ASP A CA 1
ATOM 960 C C . ASP A 1 126 ? 10.436 10.343 -21.463 1.00 95.38 126 ASP A C 1
ATOM 962 O O . ASP A 1 126 ? 10.529 10.199 -22.681 1.00 95.38 126 ASP A O 1
ATOM 966 N N . THR A 1 127 ? 10.139 11.525 -20.926 1.00 92.56 127 THR A N 1
ATOM 967 C CA . THR A 1 127 ? 9.889 12.727 -21.736 1.00 92.56 127 THR A CA 1
ATOM 968 C C . THR A 1 127 ? 11.104 13.227 -22.525 1.00 92.56 127 THR A C 1
ATOM 970 O O . THR A 1 127 ? 10.928 14.063 -23.414 1.00 92.56 127 THR A O 1
ATOM 973 N N . SER A 1 128 ? 12.320 12.762 -22.213 1.00 95.25 128 SER A N 1
ATOM 974 C CA . SER A 1 128 ? 13.531 13.143 -22.947 1.00 95.25 128 SER A CA 1
ATOM 975 C C . SER A 1 128 ? 13.675 12.391 -24.275 1.00 95.25 128 SER A C 1
ATOM 977 O O . SER A 1 128 ? 14.264 12.931 -25.211 1.00 95.25 128 SER A O 1
ATOM 979 N N . GLY A 1 129 ? 13.105 11.182 -24.366 1.00 95.38 129 GLY A N 1
ATOM 980 C CA . GLY A 1 129 ? 13.268 10.261 -25.494 1.00 95.38 129 GLY A CA 1
ATOM 981 C C . GLY A 1 129 ? 14.568 9.447 -25.472 1.00 95.38 129 GLY A C 1
ATOM 982 O O . GLY A 1 129 ? 14.742 8.577 -26.322 1.00 95.38 129 GLY A O 1
ATOM 983 N N . GLU A 1 130 ? 15.452 9.672 -24.497 1.00 96.00 130 GLU A N 1
ATOM 984 C CA . GLU A 1 130 ? 16.767 9.027 -24.411 1.00 96.00 130 GLU A CA 1
ATOM 985 C C . GLU A 1 130 ? 16.663 7.502 -24.313 1.00 96.00 130 GLU A C 1
ATOM 987 O O . GLU A 1 130 ? 17.383 6.782 -25.009 1.00 96.00 130 GLU A O 1
ATOM 992 N N . LEU A 1 131 ? 15.714 6.986 -23.526 1.00 96.81 131 LEU A N 1
ATOM 993 C CA . LEU A 1 131 ? 15.518 5.544 -23.417 1.00 96.81 131 LEU A CA 1
ATOM 994 C C . LEU A 1 131 ? 15.088 4.915 -24.745 1.00 96.81 131 LEU A C 1
ATOM 996 O O . LEU A 1 131 ? 15.519 3.809 -25.071 1.00 96.81 131 LEU A O 1
ATOM 1000 N N . GLN A 1 132 ? 14.243 5.608 -25.513 1.00 97.38 132 GLN A N 1
ATOM 1001 C CA . GLN A 1 132 ? 13.809 5.126 -26.822 1.00 97.38 132 GLN A CA 1
ATOM 1002 C C . GLN A 1 132 ? 14.994 5.062 -27.793 1.00 97.38 132 GLN A C 1
ATOM 1004 O O . GLN A 1 132 ? 15.196 4.033 -28.443 1.00 97.38 132 GLN A O 1
ATOM 1009 N N . ASP A 1 133 ? 15.813 6.115 -27.831 1.00 97.25 133 ASP A N 1
ATOM 1010 C CA . ASP A 1 133 ? 17.011 6.184 -28.673 1.00 97.25 133 ASP A CA 1
ATOM 1011 C C . ASP A 1 133 ? 18.007 5.060 -28.329 1.00 97.25 133 ASP A C 1
ATOM 1013 O O . ASP A 1 133 ? 18.534 4.391 -29.224 1.00 97.25 133 ASP A O 1
ATOM 1017 N N . LEU A 1 134 ? 18.217 4.781 -27.037 1.00 97.38 134 LEU A N 1
ATOM 1018 C CA . LEU A 1 134 ? 19.073 3.684 -26.573 1.00 97.38 134 LEU A CA 1
ATOM 1019 C C . LEU A 1 134 ? 18.550 2.314 -27.026 1.00 97.38 134 LEU A C 1
ATOM 1021 O O . LEU A 1 134 ? 19.328 1.474 -27.486 1.00 97.38 134 LEU A O 1
ATOM 1025 N N . VAL A 1 135 ? 17.235 2.082 -26.953 1.00 97.50 135 VAL A N 1
ATOM 1026 C CA . VAL A 1 135 ? 16.615 0.839 -27.439 1.00 97.50 135 VAL A CA 1
ATOM 1027 C C . VAL A 1 135 ? 16.822 0.678 -28.949 1.00 97.50 135 VAL A C 1
ATOM 1029 O O . VAL A 1 135 ? 17.214 -0.397 -29.410 1.00 97.50 135 VAL A O 1
ATOM 1032 N N . GLU A 1 136 ? 16.620 1.736 -29.733 1.00 97.25 136 GLU A N 1
ATOM 1033 C CA . GLU A 1 136 ? 16.855 1.725 -31.183 1.00 97.25 136 GLU A CA 1
ATOM 1034 C C . GLU A 1 136 ? 18.336 1.481 -31.532 1.00 97.25 136 GLU A C 1
ATOM 1036 O O . GLU A 1 136 ? 18.652 0.731 -32.470 1.00 97.25 136 GLU A O 1
ATOM 1041 N N . GLN A 1 137 ? 19.262 2.043 -30.751 1.00 97.06 137 GLN A N 1
ATOM 1042 C CA . GLN A 1 137 ? 20.697 1.820 -30.923 1.00 97.06 137 GLN A CA 1
ATOM 1043 C C . GLN A 1 137 ? 21.092 0.373 -30.608 1.00 97.06 137 GLN A C 1
ATOM 1045 O O . GLN A 1 137 ? 21.844 -0.231 -31.373 1.00 97.06 137 GLN A O 1
ATOM 1050 N N . VAL A 1 138 ? 20.539 -0.235 -29.554 1.00 96.88 138 VAL A N 1
ATOM 1051 C CA . VAL A 1 138 ? 20.766 -1.659 -29.240 1.00 96.88 138 VAL A CA 1
ATOM 1052 C C . VAL A 1 138 ? 20.342 -2.566 -30.400 1.00 9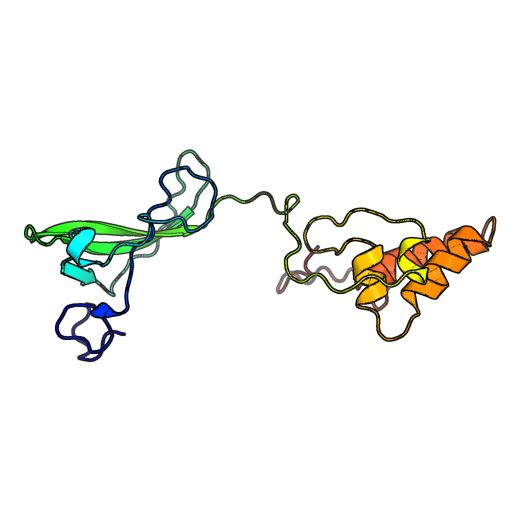6.88 138 VAL A C 1
ATOM 1054 O O . VAL A 1 138 ? 21.005 -3.569 -30.675 1.00 96.88 138 VAL A O 1
ATOM 1057 N N . ILE A 1 139 ? 19.256 -2.227 -31.097 1.00 96.69 139 ILE A N 1
ATOM 1058 C CA . ILE A 1 139 ? 18.733 -3.021 -32.220 1.00 96.69 139 ILE A CA 1
ATOM 1059 C C . ILE A 1 139 ? 19.586 -2.850 -33.482 1.00 96.69 139 ILE A C 1
ATOM 1061 O O . ILE A 1 139 ? 19.757 -3.804 -34.243 1.00 96.69 139 ILE A O 1
ATOM 1065 N N . SER A 1 140 ? 20.088 -1.640 -33.731 1.00 96.50 140 SER A N 1
ATOM 1066 C CA . SER A 1 140 ? 20.768 -1.288 -34.983 1.00 96.50 140 SER A CA 1
ATOM 1067 C C . SER A 1 140 ? 22.292 -1.462 -34.948 1.00 96.50 140 SER A C 1
ATOM 1069 O O . SER A 1 140 ? 22.895 -1.731 -35.991 1.00 96.50 140 SER A O 1
ATOM 1071 N N . ALA A 1 141 ? 22.919 -1.336 -33.776 1.00 96.19 141 ALA A N 1
ATOM 1072 C CA . ALA A 1 141 ? 24.359 -1.474 -33.591 1.00 96.19 141 ALA A CA 1
ATOM 1073 C C . ALA A 1 141 ? 24.807 -2.945 -33.501 1.00 96.19 141 ALA A C 1
ATOM 1075 O O . ALA A 1 141 ? 24.012 -3.883 -33.432 1.00 96.19 141 ALA A O 1
ATOM 1076 N N . SER A 1 142 ? 26.125 -3.168 -33.485 1.00 95.06 142 SER A N 1
ATOM 1077 C CA . SER A 1 142 ? 26.698 -4.504 -33.279 1.00 95.06 142 SER A CA 1
ATOM 1078 C C . SER A 1 142 ? 28.010 -4.456 -32.497 1.00 95.06 142 SER A C 1
ATOM 1080 O O . SER A 1 142 ? 28.698 -3.435 -32.446 1.00 95.06 142 SER A O 1
ATOM 1082 N N . GLY A 1 143 ? 28.380 -5.580 -31.883 1.00 95.44 143 GLY A N 1
ATOM 1083 C CA . GLY A 1 143 ? 29.658 -5.712 -31.188 1.00 95.44 143 GLY A CA 1
ATOM 1084 C C . GLY A 1 143 ? 29.766 -4.795 -29.967 1.00 95.44 143 GLY A C 1
ATOM 1085 O O . GLY A 1 143 ? 28.893 -4.795 -29.105 1.00 95.44 143 GLY A O 1
ATOM 1086 N N . ALA A 1 144 ? 30.866 -4.047 -29.866 1.00 95.19 144 ALA A N 1
ATOM 1087 C CA . ALA A 1 144 ? 31.153 -3.223 -28.691 1.00 95.19 144 ALA A CA 1
ATOM 1088 C C . ALA A 1 144 ? 30.137 -2.086 -28.492 1.00 95.19 144 ALA A C 1
ATOM 1090 O O . ALA A 1 144 ? 29.751 -1.824 -27.360 1.00 95.19 144 ALA A O 1
ATOM 1091 N N . GLU A 1 145 ? 29.679 -1.462 -29.577 1.00 93.75 145 GLU A N 1
ATOM 1092 C CA . GLU A 1 145 ? 28.713 -0.359 -29.522 1.00 93.75 145 GLU A CA 1
ATOM 1093 C C . GLU A 1 145 ? 27.339 -0.833 -29.038 1.00 93.75 145 GLU A C 1
ATOM 1095 O O . GLU A 1 145 ? 26.736 -0.206 -28.177 1.00 93.75 145 GLU A O 1
ATOM 1100 N N . GLN A 1 146 ? 26.884 -1.997 -29.512 1.00 95.88 146 GLN A N 1
ATOM 1101 C CA . GLN A 1 146 ? 25.644 -2.605 -29.024 1.00 95.88 146 GLN A CA 1
ATOM 1102 C C . GLN A 1 146 ? 25.715 -2.922 -27.526 1.00 95.88 146 GLN A C 1
ATOM 1104 O O . GLN A 1 146 ? 24.746 -2.704 -26.806 1.00 95.88 146 GLN A O 1
ATOM 1109 N N . ASN A 1 147 ? 26.851 -3.440 -27.050 1.00 93.50 147 ASN A N 1
ATOM 1110 C CA . ASN A 1 147 ? 27.027 -3.764 -25.633 1.00 93.50 147 ASN A CA 1
ATOM 1111 C C . ASN A 1 147 ? 27.051 -2.509 -24.745 1.00 93.50 147 ASN A C 1
ATOM 1113 O O . ASN A 1 147 ? 26.540 -2.546 -23.626 1.00 93.50 147 ASN A O 1
ATOM 1117 N N . ASP A 1 148 ? 27.643 -1.418 -25.233 1.00 94.06 148 ASP A N 1
ATOM 1118 C CA . ASP A 1 148 ? 27.661 -0.129 -24.537 1.00 94.06 148 ASP A CA 1
ATOM 1119 C C . ASP A 1 148 ? 26.249 0.469 -24.454 1.00 94.06 148 ASP A C 1
ATOM 1121 O O . ASP A 1 148 ? 25.762 0.734 -23.356 1.00 94.06 148 ASP A O 1
ATOM 1125 N N . ALA A 1 149 ? 25.537 0.532 -25.586 1.00 94.69 149 ALA A N 1
ATOM 1126 C CA . ALA A 1 149 ? 24.145 0.978 -25.637 1.00 94.69 149 ALA A CA 1
ATOM 1127 C C . ALA A 1 149 ? 23.230 0.117 -24.752 1.00 94.69 149 ALA A C 1
ATOM 1129 O O . ALA A 1 149 ? 22.387 0.646 -24.037 1.00 94.69 149 ALA A O 1
ATOM 1130 N N . LEU A 1 150 ? 23.429 -1.207 -24.724 1.00 94.69 150 LEU A N 1
ATOM 1131 C CA . LEU A 1 150 ? 22.661 -2.109 -23.859 1.00 94.69 150 LEU A CA 1
ATOM 1132 C C . LEU A 1 150 ? 22.899 -1.808 -22.376 1.00 94.69 150 LEU A C 1
ATOM 1134 O O . LEU A 1 150 ? 21.968 -1.862 -21.576 1.00 94.69 150 LEU A O 1
ATOM 1138 N N . THR A 1 151 ? 24.141 -1.497 -22.007 1.00 93.25 151 THR A N 1
ATOM 1139 C CA . THR A 1 151 ? 24.490 -1.156 -20.625 1.00 93.25 151 THR A CA 1
ATOM 1140 C C . THR A 1 151 ? 23.832 0.161 -20.220 1.00 93.25 151 THR A C 1
ATOM 1142 O O . THR A 1 151 ? 23.170 0.212 -19.186 1.00 93.25 151 THR A O 1
ATOM 1145 N N . GLN A 1 152 ? 23.943 1.192 -21.061 1.00 93.38 152 GLN A N 1
ATOM 1146 C CA . GLN A 1 152 ? 23.307 2.494 -20.836 1.00 93.38 152 GLN A CA 1
ATOM 1147 C C . GLN A 1 152 ? 21.779 2.370 -20.772 1.00 93.38 152 GLN A C 1
ATOM 1149 O O . GLN A 1 152 ? 21.165 2.903 -19.853 1.00 93.38 152 GLN A O 1
ATOM 1154 N N . MET A 1 153 ? 21.177 1.574 -21.663 1.00 95.00 153 MET A N 1
ATOM 1155 C CA . MET A 1 153 ? 19.743 1.274 -21.659 1.00 95.00 153 MET A CA 1
ATOM 1156 C C . MET A 1 153 ? 19.297 0.668 -20.326 1.00 95.00 153 MET A C 1
ATOM 1158 O O . MET A 1 153 ? 18.295 1.102 -19.772 1.00 95.00 153 MET A O 1
ATOM 1162 N N . ILE A 1 154 ? 20.022 -0.322 -19.790 1.00 92.81 154 ILE A N 1
ATOM 1163 C CA . ILE A 1 154 ? 19.673 -0.941 -18.499 1.00 92.81 154 ILE A CA 1
ATOM 1164 C C . ILE A 1 154 ? 19.776 0.081 -17.364 1.00 92.81 154 ILE A C 1
ATOM 1166 O O . ILE A 1 154 ? 18.933 0.083 -16.469 1.00 92.81 154 ILE A O 1
ATOM 1170 N N . TYR A 1 155 ? 20.790 0.942 -17.393 1.00 92.31 155 TYR A N 1
ATOM 1171 C CA . TYR A 1 155 ? 21.027 1.914 -16.330 1.00 92.31 155 TYR A CA 1
ATOM 1172 C C . TYR A 1 155 ? 19.930 2.974 -16.308 1.00 92.31 155 TYR A C 1
ATOM 1174 O O . TYR A 1 155 ? 19.300 3.157 -15.272 1.00 92.31 155 TYR A O 1
ATOM 1182 N N . HIS A 1 156 ? 19.636 3.557 -17.469 1.00 93.50 156 HIS A N 1
ATOM 1183 C CA . HIS A 1 156 ? 18.562 4.532 -17.639 1.00 93.50 156 HIS A CA 1
ATOM 1184 C C . HIS A 1 156 ? 17.185 3.931 -17.346 1.00 93.50 156 HIS A C 1
ATOM 1186 O O . HIS A 1 156 ? 16.361 4.525 -16.662 1.00 93.50 156 HIS A O 1
ATOM 1192 N N . TRP A 1 157 ? 16.934 2.695 -17.794 1.00 94.06 157 TRP A N 1
ATOM 1193 C CA . TRP A 1 157 ? 15.676 1.997 -17.513 1.00 94.06 157 TRP A CA 1
ATOM 1194 C C . TRP A 1 157 ? 15.464 1.738 -16.014 1.00 94.06 157 TRP A C 1
ATOM 1196 O O . TRP A 1 157 ? 14.333 1.779 -15.531 1.00 94.06 157 TRP A O 1
ATOM 1206 N N . THR A 1 158 ? 16.539 1.473 -15.269 1.00 90.38 158 THR A N 1
ATOM 1207 C CA . THR A 1 158 ? 16.466 1.186 -13.828 1.00 90.38 158 THR A CA 1
ATOM 1208 C C . THR A 1 158 ? 16.679 2.417 -12.942 1.00 90.38 158 THR A C 1
ATOM 1210 O O . THR A 1 158 ? 16.639 2.281 -11.720 1.00 90.38 158 THR A O 1
ATOM 1213 N N . GLY A 1 159 ? 16.851 3.612 -13.523 1.00 88.12 159 GLY A N 1
ATOM 1214 C CA . GLY A 1 159 ? 17.029 4.868 -12.785 1.00 88.12 159 GLY A CA 1
ATOM 1215 C C . GLY A 1 159 ? 18.375 4.972 -12.059 1.00 88.12 159 GLY A C 1
ATOM 1216 O O . GLY A 1 159 ? 18.463 5.578 -10.989 1.00 88.12 159 GLY A O 1
ATOM 1217 N N . VAL A 1 160 ? 19.408 4.296 -12.572 1.00 85.56 160 VAL A N 1
ATOM 1218 C CA . VAL A 1 160 ? 20.760 4.242 -11.984 1.00 85.56 160 VAL A CA 1
ATOM 1219 C C . VAL A 1 160 ? 21.838 4.796 -12.917 1.00 85.56 160 VAL A C 1
ATOM 1221 O O . VAL A 1 160 ? 23.026 4.578 -12.686 1.00 85.56 160 VAL A O 1
ATOM 1224 N N . GLU A 1 161 ? 21.447 5.533 -13.951 1.00 79.25 161 GLU A N 1
ATOM 1225 C CA . GLU A 1 161 ? 22.327 6.204 -14.913 1.00 79.25 161 GLU A CA 1
ATOM 1226 C C . GLU A 1 161 ? 23.339 7.154 -14.252 1.00 79.25 161 GLU A C 1
ATOM 1228 O O . GLU A 1 161 ? 24.486 7.235 -14.692 1.00 79.25 161 GLU A O 1
ATOM 1233 N N . ASP A 1 162 ? 22.967 7.773 -13.128 1.00 78.50 162 ASP A N 1
ATOM 1234 C CA . ASP A 1 162 ? 23.840 8.653 -12.342 1.00 78.50 162 ASP A CA 1
ATOM 1235 C C . ASP A 1 162 ? 24.730 7.906 -11.324 1.00 78.50 162 ASP A C 1
ATOM 1237 O O . ASP A 1 162 ? 25.519 8.522 -10.596 1.00 78.50 162 ASP A O 1
ATOM 1241 N N . ILE A 1 163 ? 24.620 6.576 -11.228 1.00 72.00 163 ILE A N 1
ATOM 1242 C CA . ILE A 1 163 ? 25.402 5.771 -10.284 1.00 72.00 163 ILE A CA 1
ATOM 1243 C C . ILE A 1 163 ? 26.690 5.292 -10.959 1.00 72.00 163 ILE A C 1
ATOM 1245 O O . ILE A 1 163 ? 26.665 4.503 -11.902 1.00 72.00 163 ILE A O 1
ATOM 1249 N N . ASP A 1 164 ? 27.846 5.705 -10.421 1.00 67.81 164 ASP A N 1
ATOM 1250 C CA . ASP A 1 164 ? 29.145 5.189 -10.875 1.00 67.81 164 ASP A CA 1
ATOM 1251 C C . ASP A 1 164 ? 29.169 3.649 -10.738 1.00 67.81 164 ASP A C 1
ATOM 1253 O O . ASP A 1 164 ? 29.019 3.140 -9.620 1.00 67.81 164 ASP A O 1
ATOM 1257 N N . PRO A 1 165 ? 29.410 2.896 -11.834 1.00 62.06 165 PRO A N 1
ATOM 1258 C CA . PRO A 1 165 ? 29.479 1.433 -11.823 1.00 62.06 165 PRO A CA 1
ATOM 1259 C C . PRO A 1 165 ? 30.479 0.851 -10.810 1.00 62.06 165 PRO A C 1
ATOM 1261 O O . PRO A 1 165 ? 30.370 -0.310 -10.419 1.00 62.06 165 PRO A O 1
ATOM 1264 N N . ASN A 1 166 ? 31.477 1.639 -10.398 1.00 66.06 166 ASN A N 1
ATOM 1265 C CA . ASN A 1 166 ? 32.498 1.262 -9.421 1.00 66.06 166 ASN A CA 1
ATOM 1266 C C . ASN A 1 166 ? 32.214 1.800 -8.008 1.00 66.06 166 ASN A C 1
ATOM 1268 O O . ASN A 1 166 ? 32.987 1.530 -7.078 1.00 66.06 166 ASN A O 1
ATOM 1272 N N . SER A 1 167 ? 31.129 2.555 -7.823 1.00 63.50 167 SER A N 1
ATOM 1273 C CA . SER A 1 167 ? 30.747 3.106 -6.530 1.00 63.50 167 SER A CA 1
ATOM 1274 C C . SER A 1 167 ? 30.281 2.007 -5.579 1.00 63.50 167 SER A C 1
ATOM 1276 O O . SER A 1 167 ? 29.451 1.160 -5.896 1.00 63.50 167 SER A O 1
ATOM 1278 N N . ARG A 1 168 ? 30.802 2.041 -4.349 1.00 52.31 168 ARG A N 1
ATOM 1279 C CA . ARG A 1 168 ? 30.373 1.182 -3.233 1.00 52.31 168 ARG A CA 1
ATOM 1280 C C . ARG A 1 168 ? 29.374 1.896 -2.321 1.00 52.31 168 ARG A C 1
ATOM 1282 O O . ARG A 1 168 ? 29.444 1.741 -1.102 1.00 52.31 168 ARG A O 1
ATOM 1289 N N . THR A 1 169 ? 28.473 2.701 -2.873 1.00 47.69 169 THR A N 1
ATOM 1290 C CA . THR A 1 169 ? 27.415 3.399 -2.124 1.00 47.69 169 THR A CA 1
ATOM 1291 C C . THR A 1 169 ? 26.317 2.436 -1.668 1.00 47.69 169 THR A C 1
ATOM 1293 O O . THR A 1 169 ? 25.170 2.523 -2.080 1.00 47.69 169 THR A O 1
ATOM 1296 N N . ALA A 1 170 ? 26.673 1.513 -0.776 1.00 42.94 170 ALA A N 1
ATOM 1297 C CA . ALA A 1 170 ? 25.741 0.905 0.161 1.00 42.94 170 ALA A CA 1
ATOM 1298 C C . ALA A 1 170 ? 25.799 1.729 1.457 1.00 42.94 170 ALA A C 1
ATOM 1300 O O . ALA A 1 170 ? 26.437 1.330 2.436 1.00 42.94 170 ALA A O 1
ATOM 1301 N N . ASP A 1 171 ? 25.202 2.923 1.443 1.00 39.97 171 ASP A N 1
ATOM 1302 C CA . ASP A 1 171 ? 24.902 3.627 2.689 1.00 39.97 171 ASP A CA 1
ATOM 1303 C C . ASP A 1 171 ? 23.836 2.805 3.432 1.00 39.97 171 ASP A C 1
ATOM 1305 O O . ASP A 1 171 ? 22.763 2.505 2.915 1.00 39.97 171 ASP A O 1
ATOM 1309 N N . ARG A 1 172 ? 24.165 2.395 4.658 1.00 39.72 172 ARG A N 1
ATOM 1310 C CA . ARG A 1 172 ? 23.309 1.599 5.542 1.00 39.72 172 ARG A CA 1
ATOM 1311 C C . ARG A 1 172 ? 22.181 2.399 6.215 1.00 39.72 172 ARG A C 1
ATOM 1313 O O . ARG A 1 172 ? 21.692 1.935 7.243 1.00 39.72 172 ARG A O 1
ATOM 1320 N N . MET A 1 173 ? 21.778 3.569 5.720 1.00 39.81 173 MET A N 1
ATOM 1321 C CA . MET A 1 173 ? 20.778 4.400 6.406 1.00 39.81 173 MET A CA 1
ATOM 1322 C C . MET A 1 173 ? 19.561 4.811 5.578 1.00 39.81 173 MET A C 1
ATOM 1324 O O . MET A 1 173 ? 18.552 5.122 6.197 1.00 39.81 173 MET A O 1
ATOM 1328 N N . TYR A 1 174 ? 19.568 4.709 4.249 1.00 40.62 174 TYR A N 1
ATOM 1329 C CA . TYR A 1 174 ? 18.351 4.682 3.423 1.00 40.62 174 TYR A CA 1
ATOM 1330 C C . TYR A 1 174 ? 18.665 3.868 2.168 1.00 40.62 174 TYR A C 1
ATOM 1332 O O . TYR A 1 174 ? 19.581 4.204 1.425 1.00 40.62 174 TYR A O 1
ATOM 1340 N N . GLY A 1 175 ? 17.967 2.748 1.980 1.00 33.31 175 GLY A N 1
ATOM 1341 C CA . GLY A 1 175 ? 18.198 1.880 0.830 1.00 33.31 175 GLY A CA 1
ATOM 1342 C C . GLY A 1 175 ? 17.787 2.577 -0.462 1.00 33.31 175 GLY A C 1
ATOM 1343 O O . GLY A 1 175 ? 16.659 3.057 -0.560 1.00 33.31 175 GLY A O 1
ATOM 1344 N N . ASN A 1 176 ? 18.681 2.580 -1.453 1.00 35.81 176 ASN A N 1
ATOM 1345 C CA . ASN A 1 176 ? 18.255 2.657 -2.844 1.00 35.81 176 ASN A CA 1
ATOM 1346 C C . ASN A 1 176 ? 17.337 1.459 -3.081 1.00 35.81 176 ASN A C 1
ATOM 1348 O O . ASN A 1 176 ? 17.718 0.315 -2.817 1.00 35.81 176 ASN A O 1
ATOM 1352 N N . VAL A 1 177 ? 16.107 1.756 -3.474 1.00 34.25 177 VAL A N 1
ATOM 1353 C CA . VAL A 1 177 ? 15.087 0.762 -3.778 1.00 34.25 177 VAL A CA 1
ATOM 1354 C C . VAL A 1 177 ? 15.556 0.013 -5.026 1.00 34.25 177 VAL A C 1
ATOM 1356 O O . VAL A 1 177 ? 15.597 0.597 -6.102 1.00 34.25 177 VAL A O 1
ATOM 1359 N N . ILE A 1 178 ? 15.978 -1.241 -4.850 1.00 45.75 178 ILE A N 1
ATOM 1360 C CA . ILE A 1 178 ? 16.035 -2.241 -5.926 1.00 45.75 178 ILE A CA 1
ATOM 1361 C C . ILE A 1 178 ? 14.683 -2.948 -5.920 1.00 45.75 178 ILE A C 1
ATOM 1363 O O . ILE A 1 178 ? 14.245 -3.317 -4.803 1.00 45.75 178 ILE A O 1
#

Sequence (178 aa):
MDSNNDGKIDNQDTNFNNLKIWQDKNSDGKLDEGELLSLAQAGVKSLNTNYNNSNEVDANNNAHKQQGSFTTTAGATNKMNDVWFDVDLAKTIETDLVEVNDVIANLPNLAGFGNVHSLHQAMALDTSGELQDLVEQVISASGAEQNDALTQMIYHWTGVEDIDPNSRTADRMYGNVI

Radius of gyration: 24.73 Å; chains: 1; bounding box: 55×34×60 Å

Secondary structure (DSSP, 8-state):
--SS-SSEE-TTSTTGGG-EEE--SSSSSS--TTTEEETTTTTEEEEE---EEEEEE-TTS-EEEEEEEEEETTS-EEEEEEEE----TT--------PPPHHHHTS-----BTTBPPHHHHHHH-TT-HHHHHHHHHHH--THHHHHHHHHHHHHHHT-TTS-TT-----TTS----

Foldseek 3Di:
DPPVPPQKQAPVDPCLQVDWAFDDPPPPPDGDPPRTGRCVRVQFGMWGNDWDADQDADPQRKGFGIWGWTAGVVGDIDIDTDIHHDDDLFDDDDDPADDQDPLLVPFDWDPATRPQHILSRLCVPPPVNLLVVLSVQLVPDDDPSNVVSVVCNVCSSLVNNVPDPPDPPPPVPDDPDD